Protein AF-A0A932XFA8-F1 (afdb_monomer_lite)

pLDDT: mean 78.76, std 21.89, range [43.22, 98.62]

Structure (mmCIF, N/CA/C/O backbone):
data_AF-A0A932XFA8-F1
#
_entry.id   AF-A0A932XFA8-F1
#
loop_
_atom_site.group_PDB
_atom_site.id
_atom_site.type_symbol
_atom_site.label_atom_id
_atom_site.label_alt_id
_atom_site.label_comp_id
_atom_site.label_asym_id
_atom_site.label_entity_id
_atom_site.label_seq_id
_atom_site.pdbx_PDB_ins_code
_atom_site.Cartn_x
_atom_site.Cartn_y
_atom_site.Cartn_z
_atom_site.occupancy
_atom_site.B_iso_or_equiv
_atom_site.auth_seq_id
_atom_site.auth_comp_id
_atom_site.auth_asym_id
_atom_site.auth_atom_id
_atom_site.pdbx_PDB_model_num
ATOM 1 N N . MET A 1 1 ? -21.604 16.256 11.705 1.00 49.91 1 MET A N 1
ATOM 2 C CA . MET A 1 1 ? -2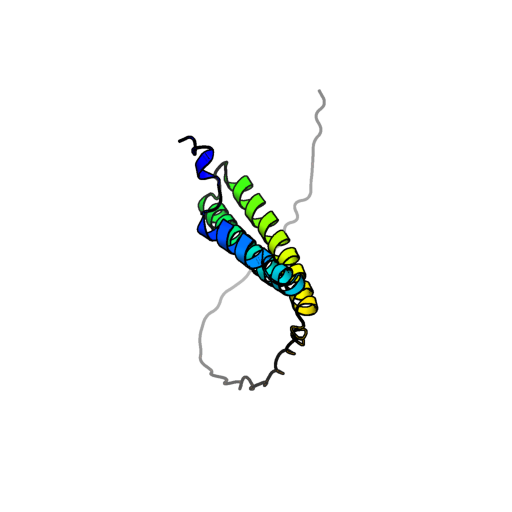0.945 16.987 10.603 1.00 49.91 1 MET A CA 1
ATOM 3 C C . MET A 1 1 ? -20.849 16.041 9.422 1.00 49.91 1 MET A C 1
ATOM 5 O O . MET A 1 1 ? -20.198 15.011 9.542 1.00 49.91 1 MET A O 1
ATOM 9 N N . ALA A 1 2 ? -21.591 16.311 8.351 1.00 52.81 2 ALA A N 1
ATOM 10 C CA . ALA A 1 2 ? -21.470 15.557 7.111 1.00 52.81 2 ALA A CA 1
ATOM 11 C C . ALA A 1 2 ? -20.196 16.034 6.403 1.00 52.81 2 ALA A C 1
ATOM 13 O O . ALA A 1 2 ? -20.076 17.222 6.130 1.00 52.81 2 ALA A O 1
ATOM 14 N N . VAL A 1 3 ? -19.238 15.132 6.187 1.00 60.22 3 VAL A N 1
ATOM 15 C CA . VAL A 1 3 ? -18.042 15.406 5.375 1.00 60.22 3 VAL A CA 1
ATOM 16 C C . VAL A 1 3 ? -18.508 15.646 3.944 1.00 60.22 3 VAL A C 1
ATOM 18 O O . VAL A 1 3 ? -19.211 14.789 3.389 1.00 60.22 3 VAL A O 1
ATOM 21 N N . ASP A 1 4 ? -18.142 16.794 3.379 1.00 48.97 4 ASP A N 1
ATOM 22 C CA . ASP A 1 4 ? -18.523 17.202 2.029 1.00 48.97 4 ASP A CA 1
ATOM 23 C C . ASP A 1 4 ? -18.053 16.116 1.037 1.00 48.97 4 ASP A C 1
ATOM 25 O O . ASP A 1 4 ? -16.907 15.664 1.112 1.00 48.97 4 ASP A O 1
ATOM 29 N N . PRO A 1 5 ? -18.885 15.613 0.108 1.00 56.31 5 PRO A N 1
ATOM 30 C CA . PRO A 1 5 ? -18.477 14.540 -0.803 1.00 56.31 5 PRO A CA 1
ATOM 31 C C . PRO A 1 5 ? -17.279 14.908 -1.699 1.00 56.31 5 PRO A C 1
ATOM 33 O O . PRO A 1 5 ? -16.607 14.005 -2.199 1.00 56.31 5 PRO A O 1
ATOM 36 N N . ASN A 1 6 ? -16.971 16.203 -1.857 1.00 50.50 6 ASN A N 1
ATOM 37 C CA . ASN A 1 6 ? -15.767 16.694 -2.537 1.00 50.50 6 ASN A CA 1
ATOM 38 C C . ASN A 1 6 ? -14.487 16.636 -1.674 1.00 50.50 6 ASN A C 1
ATOM 40 O O . ASN A 1 6 ? -13.396 16.618 -2.238 1.00 50.50 6 ASN A O 1
ATOM 44 N N . GLU A 1 7 ? -14.586 16.519 -0.345 1.00 54.34 7 GLU A N 1
ATOM 45 C CA . GLU A 1 7 ? -13.432 16.376 0.569 1.00 54.34 7 GLU A CA 1
ATOM 46 C C . GLU A 1 7 ? -12.831 14.958 0.571 1.00 54.34 7 GLU A C 1
ATOM 48 O O . GLU A 1 7 ? -11.842 14.689 1.248 1.00 54.34 7 GLU A O 1
ATOM 53 N N . ARG A 1 8 ? -13.411 14.022 -0.192 1.00 65.50 8 ARG A N 1
ATOM 54 C CA . ARG A 1 8 ? -12.945 12.625 -0.279 1.00 65.50 8 ARG A CA 1
ATOM 55 C C . ARG A 1 8 ? -11.932 12.375 -1.396 1.00 65.50 8 ARG A C 1
ATOM 57 O O . ARG A 1 8 ? -11.509 11.233 -1.571 1.00 65.50 8 ARG A O 1
ATOM 64 N N . LYS A 1 9 ? -11.576 13.396 -2.179 1.00 79.12 9 LYS A N 1
ATOM 65 C CA . LYS A 1 9 ? -10.541 13.271 -3.212 1.00 79.12 9 LYS A CA 1
ATOM 66 C C . LYS A 1 9 ? -9.159 13.343 -2.580 1.00 79.12 9 LYS A C 1
ATOM 68 O O . LYS A 1 9 ? -8.946 14.083 -1.620 1.00 79.12 9 LYS A O 1
ATOM 73 N N . ALA A 1 10 ? -8.221 12.578 -3.130 1.00 82.69 10 ALA A N 1
ATOM 74 C CA . ALA A 1 10 ? -6.828 12.749 -2.763 1.00 82.69 10 ALA A CA 1
ATOM 75 C C . ALA A 1 10 ? -6.391 14.190 -3.101 1.00 82.69 10 ALA A C 1
ATOM 77 O O . ALA A 1 10 ? -6.877 14.755 -4.088 1.00 82.69 10 ALA A O 1
ATOM 78 N N . PRO A 1 11 ? -5.501 14.801 -2.297 1.00 90.38 11 PRO A N 1
ATOM 79 C CA . PRO A 1 11 ? -4.936 16.106 -2.614 1.00 90.38 11 PRO A CA 1
ATOM 80 C C . PRO A 1 11 ? -4.346 16.125 -4.027 1.00 90.38 11 PRO A C 1
ATOM 82 O O . PRO A 1 11 ? -3.824 15.109 -4.498 1.00 90.38 11 PRO A O 1
ATOM 85 N N . ALA A 1 12 ? -4.397 17.278 -4.695 1.00 89.88 12 ALA A N 1
ATOM 86 C CA . ALA A 1 12 ? -3.921 17.419 -6.072 1.00 89.88 12 ALA A CA 1
ATOM 87 C C . ALA A 1 12 ? -2.451 16.992 -6.227 1.00 89.88 12 ALA A C 1
ATOM 89 O O . ALA A 1 12 ? -2.058 16.475 -7.267 1.00 89.88 12 ALA A O 1
ATOM 90 N N . GLU A 1 13 ? -1.646 17.151 -5.178 1.00 91.12 13 GLU A N 1
ATOM 91 C CA . GLU A 1 13 ? -0.248 16.731 -5.128 1.00 91.12 13 GLU A CA 1
ATOM 92 C C . GLU A 1 13 ? -0.093 15.206 -5.185 1.00 91.12 13 GLU A C 1
ATOM 94 O O . GLU A 1 13 ? 0.852 14.712 -5.796 1.00 91.12 13 GLU A O 1
ATOM 99 N N . VAL A 1 14 ? -1.017 14.456 -4.575 1.00 93.44 14 VAL A N 1
ATOM 100 C CA . VAL A 1 14 ? -1.020 12.985 -4.609 1.00 93.44 14 VAL A CA 1
ATOM 101 C C . VAL A 1 14 ? -1.420 12.497 -5.995 1.00 93.44 14 VAL A C 1
ATOM 103 O O . VAL A 1 14 ? -0.755 11.626 -6.553 1.00 93.44 14 VAL A O 1
ATOM 106 N N . GLU A 1 15 ? -2.457 13.096 -6.579 1.00 94.56 15 GLU A N 1
ATOM 107 C CA . GLU A 1 15 ? -2.862 12.790 -7.953 1.00 94.56 15 GLU A CA 1
ATOM 108 C C . GLU A 1 15 ? -1.744 13.119 -8.944 1.00 94.56 15 GLU A C 1
ATOM 110 O O . GLU A 1 15 ? -1.419 12.309 -9.812 1.00 94.56 15 GLU A O 1
ATOM 115 N N . ARG A 1 16 ? -1.073 14.264 -8.770 1.00 94.38 16 ARG A N 1
ATOM 116 C CA . ARG A 1 16 ? 0.088 14.632 -9.582 1.00 94.38 16 ARG A CA 1
ATOM 117 C C . ARG A 1 16 ? 1.220 13.618 -9.436 1.00 94.38 16 ARG A C 1
ATOM 119 O O . ARG A 1 16 ? 1.773 13.210 -10.448 1.00 94.38 16 ARG A O 1
ATOM 126 N N . ALA A 1 17 ? 1.520 13.156 -8.221 1.00 93.88 17 ALA A N 1
ATOM 127 C CA . ALA A 1 17 ? 2.536 12.126 -8.006 1.00 93.88 17 ALA A CA 1
ATOM 128 C C . ALA A 1 17 ? 2.200 10.807 -8.729 1.00 93.88 17 ALA A C 1
ATOM 130 O O . ALA A 1 17 ? 3.102 10.141 -9.238 1.00 93.88 17 ALA A O 1
ATOM 131 N N . PHE A 1 18 ? 0.918 10.432 -8.823 1.00 95.75 18 PHE A N 1
ATOM 132 C CA . PHE A 1 18 ? 0.507 9.284 -9.634 1.00 95.75 18 PHE A CA 1
ATOM 133 C C . PHE A 1 18 ? 0.696 9.527 -11.131 1.00 95.75 18 PHE A C 1
ATOM 135 O O . PHE A 1 18 ? 1.209 8.646 -11.816 1.00 95.75 18 PHE A O 1
ATOM 142 N N . GLN A 1 19 ? 0.343 10.710 -11.637 1.00 96.75 19 GLN A N 1
ATOM 143 C CA . GLN A 1 19 ? 0.560 11.047 -13.048 1.00 96.75 19 GLN A CA 1
ATOM 144 C C . GLN A 1 19 ? 2.053 11.092 -13.407 1.00 96.75 19 GLN A C 1
ATOM 146 O O . GLN A 1 19 ? 2.454 10.535 -14.424 1.00 96.75 19 GLN A O 1
ATOM 151 N N . GLU A 1 20 ? 2.889 11.682 -12.549 1.00 96.56 20 GLU A N 1
ATOM 152 C CA . GLU A 1 20 ? 4.349 11.695 -12.706 1.00 96.56 20 GLU A CA 1
ATOM 153 C C . GLU A 1 20 ? 4.923 10.269 -12.720 1.00 96.56 20 GLU A C 1
ATOM 155 O O . GLU A 1 20 ? 5.776 9.958 -13.548 1.00 96.56 20 GLU A O 1
ATOM 160 N N . ALA A 1 21 ? 4.424 9.376 -11.858 1.00 96.06 21 ALA A N 1
ATOM 161 C CA . ALA A 1 21 ? 4.832 7.972 -11.851 1.00 96.06 21 ALA A CA 1
ATOM 162 C C . ALA A 1 21 ? 4.438 7.241 -13.143 1.00 96.06 21 ALA A C 1
ATOM 164 O O . ALA A 1 21 ? 5.229 6.465 -13.669 1.00 96.06 21 ALA A O 1
ATOM 165 N N . LEU A 1 22 ? 3.229 7.486 -13.656 1.00 96.69 22 LEU A N 1
ATOM 166 C CA . LEU A 1 22 ? 2.720 6.864 -14.882 1.00 96.69 22 LEU A CA 1
ATOM 167 C C . LEU A 1 22 ? 3.407 7.376 -16.157 1.00 96.69 22 LEU A C 1
ATOM 169 O O . LEU A 1 22 ? 3.315 6.716 -17.188 1.00 96.69 22 LEU A O 1
ATOM 173 N N . ALA A 1 23 ? 4.102 8.513 -16.092 1.00 97.31 23 ALA A N 1
ATOM 174 C CA . ALA A 1 23 ? 4.905 9.042 -17.193 1.00 97.31 23 ALA A CA 1
ATOM 175 C C . ALA A 1 23 ? 6.290 8.373 -17.328 1.00 97.31 23 ALA A C 1
ATOM 177 O O . ALA A 1 23 ? 6.994 8.622 -18.308 1.00 97.31 23 ALA A O 1
ATOM 178 N N . LEU A 1 24 ? 6.701 7.552 -16.354 1.00 96.25 24 LEU A N 1
ATOM 179 C CA . LEU A 1 24 ? 7.935 6.763 -16.419 1.00 96.25 24 LEU A CA 1
ATOM 180 C C . LEU A 1 24 ? 7.792 5.574 -17.382 1.00 96.25 24 LEU A C 1
ATOM 182 O O . LEU A 1 24 ? 6.699 5.242 -17.844 1.00 96.25 24 LEU A O 1
ATOM 186 N N . ASP A 1 25 ? 8.900 4.877 -17.643 1.00 96.75 25 ASP A N 1
ATOM 187 C CA . ASP A 1 25 ? 8.823 3.551 -18.253 1.00 96.75 25 ASP A CA 1
ATOM 188 C C . ASP A 1 25 ? 8.009 2.585 -17.358 1.00 96.75 25 ASP A C 1
ATOM 190 O O . ASP A 1 25 ? 7.930 2.787 -16.139 1.00 96.75 25 ASP A O 1
ATOM 194 N N . PRO A 1 26 ? 7.412 1.514 -17.915 1.00 97.38 26 PRO A N 1
ATOM 195 C CA . PRO A 1 26 ? 6.521 0.637 -17.155 1.00 97.38 26 PRO A CA 1
ATOM 196 C C . PRO A 1 26 ? 7.130 0.048 -15.873 1.00 97.38 26 PRO A C 1
ATOM 198 O O . PRO A 1 26 ? 6.418 -0.119 -14.879 1.00 97.38 26 PRO A O 1
ATOM 201 N N . ALA A 1 27 ? 8.431 -0.259 -15.867 1.00 95.88 27 ALA A N 1
ATOM 202 C CA . ALA A 1 27 ? 9.095 -0.819 -14.696 1.00 95.88 27 ALA A CA 1
ATOM 203 C C . ALA A 1 27 ? 9.328 0.256 -13.621 1.00 95.88 27 ALA A C 1
ATOM 205 O O . ALA A 1 27 ? 9.046 0.023 -12.440 1.00 95.88 27 ALA A O 1
ATOM 206 N N . GLY A 1 28 ? 9.758 1.454 -14.029 1.00 95.00 28 GLY A N 1
ATOM 207 C CA . GLY A 1 28 ? 9.851 2.628 -13.161 1.00 95.00 28 GLY A CA 1
ATOM 208 C C . GLY A 1 28 ? 8.504 3.003 -12.534 1.00 95.00 28 GLY A C 1
ATOM 209 O O . GLY A 1 28 ? 8.412 3.166 -11.312 1.00 95.00 28 GLY A O 1
ATOM 210 N N . ALA A 1 29 ? 7.443 3.049 -13.342 1.00 97.38 29 ALA A N 1
ATOM 211 C CA . ALA A 1 29 ? 6.081 3.335 -12.896 1.00 97.38 29 ALA A CA 1
ATOM 212 C C . ALA A 1 29 ? 5.601 2.312 -11.855 1.00 97.38 29 ALA A C 1
ATOM 214 O O . ALA A 1 29 ? 5.153 2.688 -10.767 1.00 97.38 29 ALA A O 1
ATOM 215 N N . ALA A 1 30 ? 5.761 1.013 -12.137 1.00 97.50 30 ALA A N 1
ATOM 216 C CA . ALA A 1 30 ? 5.387 -0.056 -11.214 1.00 97.50 30 ALA A CA 1
ATOM 217 C C . ALA A 1 30 ? 6.098 0.079 -9.857 1.00 97.50 30 ALA A C 1
ATOM 219 O O . ALA A 1 30 ? 5.467 -0.067 -8.806 1.00 97.50 30 ALA A O 1
ATOM 220 N N . LEU A 1 31 ? 7.397 0.402 -9.860 1.00 97.31 31 LEU A N 1
ATOM 221 C CA . LEU A 1 31 ? 8.168 0.579 -8.632 1.00 97.31 31 LEU A CA 1
ATOM 222 C C . LEU A 1 31 ? 7.692 1.789 -7.821 1.00 97.31 31 LEU A C 1
ATOM 224 O O . LEU A 1 31 ? 7.526 1.680 -6.601 1.00 97.31 31 LEU A O 1
ATOM 228 N N . VAL A 1 32 ? 7.473 2.939 -8.458 1.00 97.44 32 VAL A N 1
ATOM 229 C CA . VAL A 1 32 ? 7.008 4.148 -7.759 1.00 97.44 32 VAL A CA 1
ATOM 230 C C . VAL A 1 32 ? 5.616 3.924 -7.168 1.00 97.44 32 VAL A C 1
ATOM 232 O O . VAL A 1 32 ? 5.417 4.151 -5.972 1.00 97.44 32 VAL A O 1
ATOM 235 N N . LEU A 1 33 ? 4.680 3.381 -7.949 1.00 97.88 33 LEU A N 1
ATOM 236 C CA . LEU A 1 33 ? 3.322 3.091 -7.484 1.00 97.88 33 LEU A CA 1
ATOM 237 C C . LEU A 1 33 ? 3.310 2.078 -6.333 1.00 97.88 33 LEU A C 1
ATOM 239 O O . LEU A 1 33 ? 2.613 2.282 -5.337 1.00 97.88 33 LEU A O 1
ATOM 243 N N . ALA A 1 34 ? 4.130 1.025 -6.405 1.00 97.62 34 ALA A N 1
ATOM 244 C CA . ALA A 1 34 ? 4.242 0.053 -5.321 1.00 97.62 34 ALA A CA 1
ATOM 245 C C . ALA A 1 34 ? 4.819 0.668 -4.031 1.00 97.62 34 ALA A C 1
ATOM 247 O O . ALA A 1 34 ? 4.393 0.311 -2.928 1.00 97.62 34 ALA A O 1
ATOM 248 N N . ASN A 1 35 ? 5.752 1.622 -4.140 1.00 97.44 35 ASN A N 1
ATOM 249 C CA . ASN A 1 35 ? 6.253 2.372 -2.986 1.00 97.44 35 ASN A CA 1
ATOM 250 C C . ASN A 1 35 ? 5.168 3.250 -2.354 1.00 97.44 35 ASN A C 1
ATOM 252 O O . ASN A 1 35 ? 5.021 3.228 -1.128 1.00 97.44 35 ASN A O 1
ATOM 256 N N . ILE A 1 36 ? 4.399 3.982 -3.169 1.00 97.12 36 ILE A N 1
ATOM 257 C CA . ILE A 1 36 ? 3.292 4.822 -2.690 1.00 97.12 36 ILE A CA 1
ATOM 258 C C . ILE A 1 36 ? 2.251 3.955 -1.976 1.00 97.12 36 ILE A C 1
ATOM 260 O O . ILE A 1 36 ? 1.914 4.229 -0.823 1.00 97.12 36 ILE A O 1
ATOM 264 N N . ALA A 1 37 ? 1.814 2.861 -2.607 1.00 97.69 37 ALA A N 1
ATOM 265 C CA . ALA A 1 37 ? 0.839 1.939 -2.032 1.00 97.69 37 ALA A CA 1
ATOM 266 C C . ALA A 1 37 ? 1.311 1.376 -0.683 1.00 97.69 37 ALA A C 1
ATOM 268 O O . ALA A 1 37 ? 0.577 1.432 0.302 1.00 97.69 37 ALA A O 1
ATOM 269 N N . ASN A 1 38 ? 2.560 0.903 -0.603 1.00 98.06 38 ASN A N 1
ATOM 270 C CA . ASN A 1 38 ? 3.118 0.374 0.641 1.00 98.06 38 ASN A CA 1
ATOM 271 C C . ASN A 1 38 ? 3.222 1.431 1.751 1.00 98.06 38 ASN A C 1
ATOM 273 O O . ASN A 1 38 ? 3.048 1.124 2.931 1.00 98.06 38 ASN A O 1
ATOM 277 N N . ARG A 1 39 ? 3.535 2.684 1.401 1.00 97.62 39 ARG A N 1
ATOM 278 C CA . ARG A 1 39 ? 3.597 3.778 2.376 1.00 97.62 39 ARG A CA 1
ATOM 279 C C . ARG A 1 39 ? 2.204 4.133 2.892 1.00 97.62 39 ARG A C 1
ATOM 281 O O . ARG A 1 39 ? 2.040 4.272 4.104 1.00 97.62 39 ARG A O 1
ATOM 288 N N . ALA A 1 40 ? 1.228 4.246 1.995 1.00 97.56 40 ALA A N 1
ATOM 289 C CA . ALA A 1 40 ? -0.150 4.584 2.326 1.00 97.56 40 ALA A CA 1
ATOM 290 C C . ALA A 1 40 ? -0.791 3.527 3.240 1.00 97.56 40 ALA A C 1
ATOM 292 O O . ALA A 1 40 ? -1.357 3.875 4.276 1.00 97.56 40 ALA A O 1
ATOM 293 N N . THR A 1 41 ? -0.638 2.234 2.928 1.00 98.12 41 THR A N 1
ATOM 294 C CA . THR A 1 41 ? -1.180 1.145 3.763 1.00 98.12 41 THR A CA 1
ATOM 295 C C . THR A 1 41 ? -0.516 1.086 5.139 1.00 98.12 41 THR A C 1
ATOM 297 O O . THR A 1 41 ? -1.192 0.838 6.139 1.00 98.12 41 THR A O 1
ATOM 300 N N . ALA A 1 42 ? 0.787 1.377 5.227 1.00 98.31 42 ALA A N 1
ATOM 301 C CA . ALA A 1 42 ? 1.495 1.448 6.502 1.00 98.31 42 ALA A CA 1
ATOM 302 C C . ALA A 1 42 ? 0.985 2.592 7.393 1.00 98.31 42 ALA A C 1
ATOM 304 O O . ALA A 1 42 ? 0.814 2.395 8.596 1.00 98.31 42 ALA A O 1
ATOM 305 N N . GLU A 1 43 ? 0.723 3.774 6.829 1.00 98.38 43 GLU A N 1
ATOM 306 C CA . GLU A 1 43 ? 0.131 4.891 7.578 1.00 98.38 43 GLU A CA 1
ATOM 307 C C . GLU A 1 43 ? -1.325 4.615 7.972 1.00 98.38 43 GLU A C 1
ATOM 309 O O . GLU A 1 43 ? -1.704 4.860 9.117 1.00 98.38 43 GLU A O 1
ATOM 314 N N . LEU A 1 44 ? -2.113 3.988 7.094 1.00 98.25 44 LEU A N 1
ATOM 315 C CA . LEU A 1 44 ? -3.478 3.565 7.415 1.00 98.25 44 LEU A CA 1
ATOM 316 C C . LEU A 1 44 ? -3.512 2.570 8.584 1.00 98.25 44 LEU A C 1
ATOM 318 O O . LEU A 1 44 ? -4.337 2.698 9.487 1.00 98.25 44 LEU A O 1
ATOM 322 N N . HIS A 1 45 ? -2.589 1.607 8.608 1.00 98.62 45 HIS A N 1
ATOM 323 C CA . HIS A 1 45 ? -2.456 0.660 9.714 1.00 98.62 45 HIS A CA 1
ATOM 324 C C . HIS A 1 45 ? -2.109 1.377 11.029 1.00 98.62 45 HIS A C 1
ATOM 326 O O . HIS A 1 45 ? -2.733 1.105 12.058 1.00 98.62 45 HIS A O 1
ATOM 332 N N . LYS A 1 46 ? -1.155 2.318 11.014 1.00 98.56 46 LYS A N 1
ATOM 333 C CA . LYS A 1 46 ? -0.808 3.110 12.207 1.00 98.56 46 LYS A CA 1
ATOM 334 C C . LYS A 1 46 ? -2.009 3.894 12.731 1.00 98.56 46 LYS A C 1
ATOM 336 O O . LYS A 1 46 ? -2.300 3.812 13.924 1.00 98.56 46 LYS A O 1
ATOM 341 N N . LEU A 1 47 ? -2.721 4.594 11.845 1.00 98.38 47 LEU A N 1
ATOM 342 C CA . LEU A 1 47 ? -3.920 5.353 12.193 1.00 98.38 47 LEU A CA 1
ATOM 343 C C . LEU A 1 47 ? -5.000 4.440 12.781 1.00 98.38 47 LEU A C 1
ATOM 345 O O . LEU A 1 47 ? -5.505 4.711 13.869 1.00 98.38 47 LEU A O 1
ATOM 349 N N . GLY A 1 48 ? -5.299 3.328 12.103 1.00 98.19 48 GLY A N 1
ATOM 350 C CA . GLY A 1 48 ? -6.298 2.361 12.549 1.00 98.19 48 GL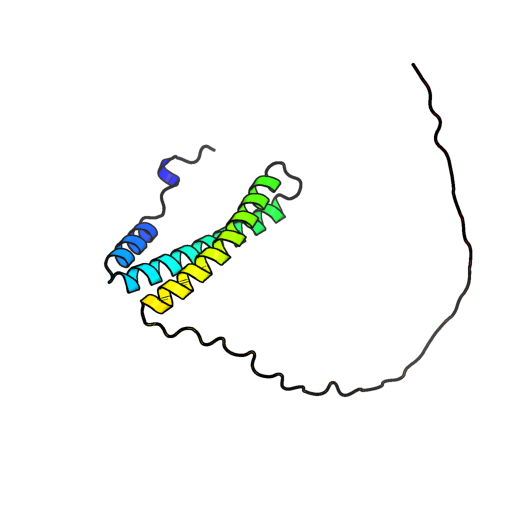Y A CA 1
ATOM 351 C C . GLY A 1 48 ? -5.991 1.805 13.938 1.00 98.19 48 GLY A C 1
ATOM 352 O O . GLY A 1 48 ? -6.873 1.764 14.791 1.00 98.19 48 GLY A O 1
ATOM 353 N N . ARG A 1 49 ? -4.729 1.445 14.212 1.00 98.44 49 ARG A N 1
ATOM 354 C CA . ARG A 1 49 ? -4.308 0.979 15.544 1.00 98.44 49 ARG A CA 1
ATOM 355 C C . ARG A 1 49 ? -4.423 2.055 16.612 1.00 98.44 49 ARG A C 1
ATOM 357 O O . ARG A 1 49 ? -4.895 1.762 17.707 1.00 98.44 49 ARG A O 1
ATOM 364 N N . ALA A 1 50 ? -3.979 3.274 16.314 1.00 98.44 50 ALA A N 1
ATOM 365 C CA . ALA A 1 50 ? -4.054 4.381 17.260 1.00 98.44 50 ALA A CA 1
ATOM 366 C C . ALA A 1 50 ? -5.511 4.669 17.648 1.00 98.44 50 ALA A C 1
ATOM 368 O O . ALA A 1 50 ? -5.829 4.734 18.834 1.00 98.44 50 ALA A O 1
ATOM 369 N N . GLN A 1 51 ? -6.403 4.740 16.660 1.00 98.38 51 GLN A N 1
ATOM 370 C CA . GLN A 1 51 ? -7.827 4.971 16.888 1.00 98.38 51 GLN A CA 1
ATOM 371 C C . GLN A 1 51 ? -8.502 3.792 17.594 1.00 98.38 51 GLN A C 1
ATOM 373 O O . GLN A 1 51 ? -9.248 4.007 18.542 1.00 98.38 51 GLN A O 1
ATOM 378 N N . ALA A 1 52 ? -8.191 2.543 17.232 1.00 98.06 52 ALA A N 1
ATOM 379 C CA . ALA A 1 52 ? -8.722 1.375 17.939 1.00 98.06 52 ALA A CA 1
ATOM 380 C C . ALA A 1 52 ? -8.319 1.363 19.424 1.00 98.06 52 ALA A C 1
ATOM 382 O O . ALA A 1 52 ? -9.114 0.982 20.278 1.00 98.06 52 ALA A O 1
ATOM 383 N N . ASN A 1 53 ? -7.104 1.804 19.757 1.00 97.69 53 ASN A N 1
ATOM 384 C CA . ASN A 1 53 ? -6.675 1.905 21.150 1.00 97.69 53 ASN A CA 1
ATOM 385 C C . ASN A 1 53 ? -7.401 3.027 21.902 1.00 97.69 53 ASN A C 1
ATOM 387 O O . ASN A 1 53 ? -7.820 2.817 23.036 1.00 97.69 53 ASN A O 1
ATOM 391 N N . GLN A 1 54 ? -7.567 4.195 21.275 1.00 98.00 54 GLN A N 1
ATOM 392 C CA . GLN A 1 54 ? -8.259 5.344 21.874 1.00 98.00 54 GLN A CA 1
ATOM 393 C C . GLN A 1 54 ? -9.755 5.085 22.076 1.00 98.00 54 GLN A C 1
ATOM 395 O O . GLN A 1 54 ? -10.334 5.535 23.055 1.00 98.00 54 GLN A O 1
ATOM 400 N N . GLN A 1 55 ? -10.374 4.344 21.159 1.00 96.88 55 GLN A N 1
ATOM 401 C CA . GLN A 1 55 ? -11.813 4.088 21.137 1.00 96.88 55 GLN A CA 1
ATOM 402 C C . GLN A 1 55 ? -12.204 2.802 21.871 1.00 96.88 55 GLN A C 1
ATOM 404 O O . GLN A 1 55 ? -13.316 2.317 21.706 1.00 96.88 55 GLN A O 1
ATOM 409 N N . ARG A 1 56 ? -11.309 2.191 22.654 1.00 96.31 56 ARG A N 1
ATOM 410 C CA . ARG A 1 56 ? -11.584 0.902 23.298 1.00 96.31 56 ARG A CA 1
ATOM 411 C C . ARG A 1 56 ? -12.804 0.988 24.220 1.00 96.31 56 ARG A C 1
ATOM 413 O O . ARG A 1 56 ? -12.867 1.846 25.091 1.00 96.31 56 ARG A O 1
ATOM 420 N N . GLY A 1 57 ? -13.749 0.066 24.038 1.00 96.12 57 GLY A N 1
ATOM 421 C CA . GLY A 1 57 ? -15.000 0.032 24.802 1.00 96.12 57 GLY A CA 1
ATOM 422 C C . GLY A 1 57 ? -16.111 0.930 24.247 1.00 96.12 57 GLY A C 1
ATOM 423 O O . GLY A 1 57 ? -17.219 0.880 24.767 1.00 96.12 57 GLY A O 1
ATOM 424 N N . THR A 1 58 ? -15.857 1.704 23.185 1.00 97.44 58 THR A N 1
ATOM 425 C CA . THR A 1 58 ? -16.906 2.442 22.466 1.00 97.44 58 THR A CA 1
ATOM 426 C C . THR A 1 58 ? -17.481 1.607 21.320 1.00 97.44 58 THR A C 1
ATOM 428 O O . THR A 1 58 ? -16.852 0.668 20.826 1.00 97.44 58 THR A O 1
ATOM 431 N N . GLU A 1 59 ? -18.671 1.969 20.841 1.00 94.19 59 GLU A N 1
ATOM 432 C CA . GLU A 1 59 ? -19.357 1.261 19.749 1.00 94.19 59 GLU A CA 1
ATOM 433 C C . GLU A 1 59 ? -18.571 1.274 18.423 1.00 94.19 59 GLU A C 1
ATOM 435 O O . GLU A 1 59 ? -18.686 0.359 17.606 1.00 94.19 59 GLU A O 1
ATOM 440 N N . ILE A 1 60 ? -17.730 2.292 18.200 1.00 95.94 60 ILE A N 1
ATOM 441 C CA . ILE A 1 60 ? -16.930 2.422 16.972 1.00 95.94 60 ILE A CA 1
ATOM 442 C C . ILE A 1 60 ? -15.598 1.665 17.030 1.00 95.94 60 ILE A C 1
ATOM 444 O O . ILE A 1 60 ? -14.923 1.541 16.004 1.00 95.94 60 ILE A O 1
ATOM 448 N N . TRP A 1 61 ? -15.224 1.128 18.196 1.00 97.56 61 TRP A N 1
ATOM 449 C CA . TRP A 1 61 ? -13.984 0.381 18.403 1.00 97.56 61 TRP A CA 1
ATOM 450 C C . TRP A 1 61 ? -13.778 -0.729 17.371 1.00 97.56 61 TRP A C 1
ATOM 452 O O . TRP A 1 61 ? -12.733 -0.798 16.719 1.00 97.56 61 TRP A O 1
ATOM 462 N N . GLY A 1 62 ? -14.796 -1.579 17.194 1.00 97.25 62 GLY A N 1
ATOM 463 C CA . GLY A 1 62 ? -14.721 -2.742 16.312 1.00 97.25 62 GLY A CA 1
ATOM 464 C C . GLY A 1 62 ? -14.430 -2.360 14.859 1.00 97.25 62 GLY A C 1
ATOM 465 O O . GLY A 1 62 ? -13.690 -3.061 14.173 1.00 97.25 62 GLY A O 1
ATOM 466 N N . ARG A 1 63 ? -14.927 -1.200 14.406 1.00 98.00 63 ARG A N 1
ATOM 467 C CA . ARG A 1 63 ? -14.677 -0.684 13.050 1.00 98.00 63 ARG A CA 1
ATOM 468 C C . ARG A 1 63 ? -13.217 -0.271 12.868 1.00 98.00 63 ARG A C 1
ATOM 470 O O . ARG A 1 63 ? -12.599 -0.632 11.869 1.00 98.00 63 ARG A O 1
ATOM 477 N N . TRP A 1 64 ? -12.642 0.422 13.851 1.00 98.12 64 TRP A N 1
ATOM 478 C CA . TRP A 1 64 ? -11.222 0.780 13.834 1.00 98.12 64 TRP A CA 1
ATOM 479 C C . TRP A 1 64 ? -10.309 -0.444 13.936 1.00 98.12 64 TRP A C 1
ATOM 481 O O . TRP A 1 64 ? -9.312 -0.525 13.218 1.00 98.12 64 TRP A O 1
ATOM 491 N N . ALA A 1 65 ? -10.667 -1.421 14.773 1.00 98.06 65 ALA A N 1
ATOM 492 C CA . ALA A 1 65 ? -9.934 -2.678 14.886 1.00 98.06 65 ALA A CA 1
ATOM 493 C C . ALA A 1 65 ? -9.956 -3.470 13.564 1.00 98.06 65 ALA A C 1
ATOM 495 O O . ALA A 1 65 ? -8.913 -3.937 13.105 1.00 98.06 65 ALA A O 1
ATOM 496 N N . ALA A 1 66 ? -11.116 -3.561 12.906 1.00 98.25 66 ALA A N 1
ATOM 497 C CA . ALA A 1 66 ? -11.250 -4.207 11.601 1.00 98.25 66 ALA A CA 1
ATOM 498 C C . ALA A 1 66 ? -10.419 -3.502 10.513 1.00 98.25 66 ALA A C 1
ATOM 500 O O . ALA A 1 66 ? -9.744 -4.170 9.725 1.00 98.25 66 ALA A O 1
ATOM 501 N N . LEU A 1 67 ? -10.406 -2.163 10.500 1.00 98.38 67 LEU A N 1
ATOM 502 C CA . LEU A 1 67 ? -9.563 -1.384 9.592 1.00 98.38 67 LEU A CA 1
ATOM 503 C C . LEU A 1 67 ? -8.072 -1.649 9.836 1.00 98.38 67 LEU A C 1
ATOM 505 O O . LEU A 1 67 ? -7.333 -1.895 8.886 1.00 98.38 67 LEU A O 1
ATOM 509 N N . ALA A 1 68 ? -7.631 -1.639 11.097 1.00 98.31 68 ALA A N 1
ATOM 510 C CA . ALA A 1 68 ? -6.244 -1.915 11.463 1.00 98.31 68 ALA A CA 1
ATOM 511 C C . ALA A 1 68 ? -5.790 -3.308 10.997 1.00 98.31 68 ALA A C 1
ATOM 513 O O . ALA A 1 68 ? -4.699 -3.447 10.443 1.00 98.31 68 ALA A O 1
ATOM 514 N N . ASN A 1 69 ? -6.642 -4.321 11.177 1.00 98.44 69 ASN A N 1
ATOM 515 C CA . ASN A 1 69 ? -6.366 -5.688 10.736 1.00 98.44 69 ASN A CA 1
ATOM 516 C C . ASN A 1 69 ? -6.306 -5.790 9.207 1.00 98.44 69 ASN A C 1
ATOM 518 O O . ASN A 1 69 ? -5.345 -6.326 8.664 1.00 98.44 69 ASN A O 1
ATOM 522 N N . SER A 1 70 ? -7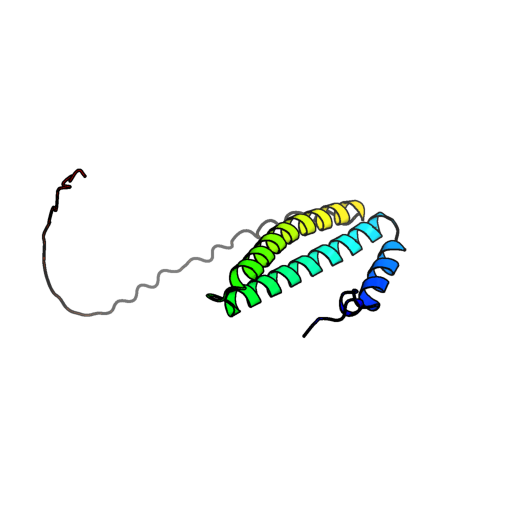.266 -5.188 8.503 1.00 98.62 70 SER A N 1
ATOM 523 C CA . SER A 1 70 ? -7.275 -5.175 7.034 1.00 98.62 70 SER A CA 1
ATOM 524 C C . SER A 1 70 ? -6.044 -4.459 6.464 1.00 98.62 70 SER A C 1
ATOM 526 O O . SER A 1 70 ? -5.408 -4.931 5.522 1.00 98.62 70 SER A O 1
ATOM 528 N N . ALA A 1 71 ? -5.659 -3.331 7.068 1.00 98.31 71 ALA A N 1
ATOM 529 C CA . ALA A 1 71 ? -4.474 -2.579 6.674 1.00 98.31 71 ALA A CA 1
ATOM 530 C C . ALA A 1 71 ? -3.177 -3.356 6.953 1.00 98.31 71 ALA A C 1
ATOM 532 O O . ALA A 1 71 ? -2.241 -3.279 6.159 1.00 98.31 71 ALA A O 1
ATOM 533 N N . ARG A 1 72 ? -3.115 -4.148 8.034 1.00 98.25 72 ARG A N 1
ATOM 534 C CA . ARG A 1 72 ? -1.982 -5.043 8.315 1.00 98.25 72 ARG A CA 1
ATOM 535 C C . ARG A 1 72 ? -1.768 -6.049 7.184 1.00 98.25 72 ARG A C 1
ATOM 537 O O . ARG A 1 72 ? -0.637 -6.193 6.724 1.00 98.25 72 ARG A O 1
ATOM 544 N N . ASP A 1 73 ? -2.827 -6.700 6.715 1.00 98.25 73 ASP A N 1
ATOM 545 C CA . ASP A 1 73 ? -2.730 -7.658 5.608 1.00 98.25 73 ASP A CA 1
ATOM 546 C C . ASP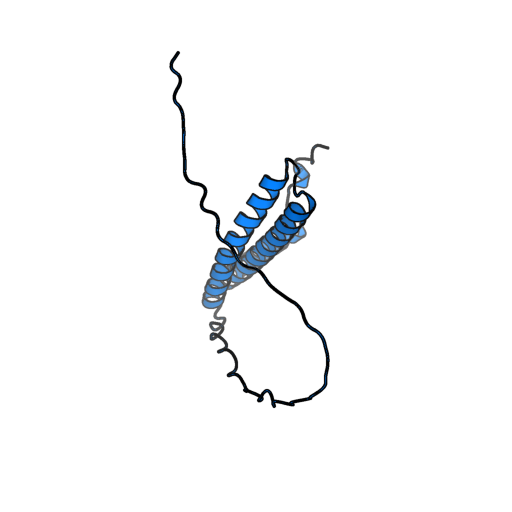 A 1 73 ? -2.340 -6.965 4.299 1.00 98.25 73 ASP A C 1
ATOM 548 O O . ASP A 1 73 ? -1.513 -7.472 3.533 1.00 98.25 73 ASP A O 1
ATOM 552 N N . ALA A 1 74 ? -2.886 -5.769 4.061 1.00 98.19 74 ALA A N 1
ATOM 553 C CA . ALA A 1 74 ? -2.540 -4.955 2.905 1.00 98.19 74 ALA A CA 1
ATOM 554 C C . ALA A 1 74 ? -1.049 -4.585 2.886 1.00 98.19 74 ALA A C 1
ATOM 556 O O . ALA A 1 74 ? -0.426 -4.722 1.838 1.00 98.19 74 ALA A O 1
ATOM 557 N N . VAL A 1 75 ? -0.454 -4.204 4.026 1.00 98.31 75 VAL A N 1
ATOM 558 C CA . VAL A 1 75 ? 0.989 -3.903 4.135 1.00 98.31 75 VAL A CA 1
ATOM 559 C C . VAL A 1 75 ? 1.846 -5.075 3.656 1.00 98.31 75 VAL A C 1
ATOM 561 O O . VAL A 1 75 ? 2.802 -4.873 2.906 1.00 98.31 75 VAL A O 1
ATOM 564 N N . MET A 1 76 ? 1.500 -6.305 4.045 1.00 98.00 76 MET A N 1
ATOM 565 C CA . MET A 1 76 ? 2.259 -7.493 3.637 1.00 98.00 76 MET A CA 1
ATOM 566 C C . MET A 1 76 ? 2.188 -7.700 2.120 1.00 98.00 76 MET A C 1
ATOM 568 O O . MET A 1 76 ? 3.216 -7.919 1.477 1.00 98.00 76 MET A O 1
ATOM 572 N N . LYS A 1 77 ? 0.993 -7.558 1.534 1.00 98.19 77 LYS A N 1
ATOM 573 C CA . LYS A 1 77 ? 0.787 -7.669 0.082 1.00 98.19 77 LYS A CA 1
ATOM 574 C C . LYS A 1 77 ? 1.517 -6.558 -0.677 1.00 98.19 77 LYS A C 1
ATOM 576 O O . LYS A 1 77 ? 2.212 -6.839 -1.648 1.00 98.19 77 LYS A O 1
ATOM 581 N N . THR A 1 78 ? 1.434 -5.310 -0.217 1.00 97.69 78 THR A N 1
ATOM 582 C CA . THR A 1 78 ? 2.105 -4.179 -0.874 1.00 97.69 78 THR A CA 1
ATOM 583 C C . THR A 1 78 ? 3.625 -4.232 -0.743 1.00 97.69 78 THR A C 1
ATOM 585 O O . THR A 1 78 ? 4.316 -3.804 -1.665 1.00 97.69 78 THR A O 1
ATOM 588 N N . SER A 1 79 ? 4.166 -4.802 0.343 1.00 97.44 79 SER A N 1
ATOM 589 C CA . SER A 1 79 ? 5.612 -5.034 0.462 1.00 97.44 79 SER A CA 1
ATOM 590 C C . SER A 1 79 ? 6.097 -6.033 -0.586 1.00 97.44 79 SER A C 1
ATOM 592 O O . SER A 1 79 ? 7.089 -5.763 -1.259 1.00 97.44 79 SER A O 1
ATOM 594 N N . GLN A 1 80 ? 5.364 -7.135 -0.785 1.00 97.56 80 GLN A N 1
ATOM 595 C CA . GLN A 1 80 ? 5.670 -8.116 -1.834 1.00 97.56 80 GLN A CA 1
ATOM 596 C C . GLN A 1 80 ? 5.560 -7.500 -3.236 1.00 97.56 80 GLN A C 1
ATOM 598 O O . GLN A 1 80 ? 6.426 -7.731 -4.077 1.00 97.56 80 GLN A O 1
ATOM 603 N N . CYS A 1 81 ? 4.539 -6.672 -3.493 1.00 96.81 81 CYS A N 1
ATOM 604 C CA . CYS A 1 81 ? 4.425 -5.942 -4.760 1.00 96.81 81 CYS A CA 1
ATOM 605 C C . CYS A 1 81 ? 5.632 -5.030 -5.001 1.00 96.81 81 CYS A C 1
ATOM 607 O O . CYS A 1 81 ? 6.168 -5.010 -6.104 1.00 96.81 81 CYS A O 1
ATOM 609 N N . ARG A 1 82 ? 6.088 -4.302 -3.974 1.00 97.25 82 ARG A N 1
ATOM 610 C CA . ARG A 1 82 ? 7.265 -3.428 -4.069 1.00 97.25 82 ARG A CA 1
ATOM 611 C C . ARG A 1 82 ? 8.544 -4.209 -4.358 1.00 97.25 82 ARG A C 1
ATOM 613 O O . ARG A 1 82 ? 9.376 -3.723 -5.115 1.00 97.25 82 ARG A O 1
ATOM 620 N N . GLU A 1 83 ? 8.715 -5.382 -3.757 1.00 96.56 83 GLU A N 1
ATOM 621 C CA . GLU A 1 83 ? 9.867 -6.254 -4.018 1.00 96.56 83 GLU A CA 1
ATOM 622 C C . GLU A 1 83 ? 9.893 -6.706 -5.482 1.00 96.56 83 GLU A C 1
ATOM 624 O O . GLU A 1 83 ? 10.867 -6.429 -6.177 1.00 96.56 83 GLU A O 1
ATOM 629 N N . ARG A 1 84 ? 8.783 -7.262 -5.984 1.00 97.31 84 ARG A N 1
ATOM 630 C CA . ARG A 1 84 ? 8.647 -7.677 -7.392 1.00 97.31 84 ARG A CA 1
ATOM 631 C C . ARG A 1 84 ? 8.806 -6.512 -8.371 1.00 97.31 84 ARG A C 1
ATOM 633 O O . ARG A 1 84 ? 9.449 -6.648 -9.403 1.00 97.31 84 ARG A O 1
ATOM 640 N N . ALA A 1 85 ? 8.254 -5.344 -8.048 1.00 96.75 85 ALA A N 1
ATOM 641 C CA . ALA A 1 85 ? 8.437 -4.147 -8.866 1.00 96.75 85 ALA A CA 1
ATOM 642 C C . ALA A 1 85 ? 9.900 -3.667 -8.873 1.00 96.75 85 ALA A C 1
ATOM 644 O O . ALA A 1 85 ? 10.375 -3.140 -9.874 1.00 96.75 85 ALA A O 1
ATOM 645 N N . GLY A 1 86 ? 10.633 -3.879 -7.775 1.00 96.06 86 GLY A N 1
ATOM 646 C CA . GLY A 1 86 ? 12.074 -3.642 -7.712 1.00 96.06 86 GLY A CA 1
ATOM 647 C C . GLY A 1 86 ? 12.854 -4.554 -8.657 1.00 96.06 86 GLY A C 1
ATOM 648 O O . GLY A 1 86 ? 13.722 -4.060 -9.372 1.00 96.06 86 GLY A O 1
ATOM 649 N N . GLU A 1 87 ? 12.501 -5.840 -8.704 1.00 95.00 87 GLU A N 1
ATOM 650 C CA . GLU A 1 87 ? 13.094 -6.816 -9.631 1.00 95.00 87 GLU A CA 1
ATOM 651 C C . GLU A 1 87 ? 12.864 -6.408 -11.095 1.00 95.00 87 GLU A C 1
ATOM 653 O O . GLU A 1 87 ? 13.805 -6.418 -11.887 1.00 95.00 87 GLU A O 1
ATOM 658 N N . LEU A 1 88 ? 11.646 -5.966 -11.443 1.00 94.38 88 LEU A N 1
ATOM 659 C CA . LEU A 1 88 ? 11.324 -5.457 -12.785 1.00 94.38 88 LEU A CA 1
ATOM 660 C C . LEU A 1 88 ? 12.139 -4.214 -13.158 1.00 94.38 88 LEU A C 1
ATOM 662 O O . LEU A 1 88 ? 12.580 -4.086 -14.296 1.00 94.38 88 LEU A O 1
ATOM 666 N N . ALA A 1 89 ? 12.363 -3.307 -12.206 1.00 92.56 89 ALA A N 1
ATOM 667 C CA . ALA A 1 89 ? 13.135 -2.082 -12.411 1.00 92.56 89 ALA A CA 1
ATOM 668 C C . ALA A 1 89 ? 14.661 -2.309 -12.424 1.00 92.56 89 ALA A C 1
ATOM 670 O O . ALA A 1 89 ? 15.428 -1.350 -12.330 1.00 92.56 89 ALA A O 1
ATOM 671 N N . GLY A 1 90 ? 15.123 -3.565 -12.470 1.00 87.88 90 GLY A N 1
ATOM 672 C CA . GLY A 1 90 ? 16.548 -3.901 -12.454 1.00 87.88 90 GLY A CA 1
ATOM 673 C C . GLY A 1 90 ? 17.237 -3.585 -11.124 1.00 87.88 90 GLY A C 1
ATOM 674 O O . GLY A 1 90 ? 18.466 -3.587 -11.035 1.00 87.88 90 GLY A O 1
ATOM 675 N N . LYS A 1 91 ? 16.468 -3.319 -10.062 1.00 74.69 91 LYS A N 1
ATOM 676 C CA . LYS A 1 91 ? 17.013 -3.191 -8.717 1.00 74.69 91 LYS A CA 1
ATOM 677 C C . LYS A 1 91 ? 17.359 -4.603 -8.271 1.00 74.69 91 LYS A C 1
ATOM 679 O O . LYS A 1 91 ? 16.461 -5.431 -8.130 1.00 74.69 91 LYS A O 1
ATOM 684 N N . ALA A 1 92 ? 18.652 -4.877 -8.083 1.00 57.12 92 ALA A N 1
ATOM 685 C CA . ALA A 1 92 ? 19.102 -6.177 -7.599 1.00 57.12 92 ALA A CA 1
ATOM 686 C C . ALA A 1 92 ? 18.225 -6.596 -6.406 1.00 57.12 92 ALA A C 1
ATOM 688 O O . ALA A 1 92 ? 17.953 -5.739 -5.545 1.00 57.12 92 ALA A O 1
ATOM 689 N N . PRO A 1 93 ? 17.762 -7.864 -6.351 1.00 58.47 93 PRO A N 1
ATOM 690 C CA . PRO A 1 93 ? 17.071 -8.372 -5.179 1.00 58.47 93 PRO A CA 1
ATOM 691 C C . PRO A 1 93 ? 17.903 -7.948 -3.982 1.00 58.47 93 PRO A C 1
ATOM 693 O O . PRO A 1 93 ? 19.126 -8.107 -4.011 1.00 58.47 93 PRO A O 1
ATOM 696 N N . ARG A 1 94 ? 17.285 -7.338 -2.962 1.00 58.84 94 ARG A N 1
ATOM 697 C CA . ARG A 1 94 ? 17.976 -7.177 -1.684 1.00 58.84 94 ARG A CA 1
ATOM 698 C C . ARG A 1 94 ? 18.335 -8.597 -1.279 1.00 58.84 94 ARG A C 1
ATOM 700 O O . ARG A 1 94 ? 17.475 -9.300 -0.750 1.00 58.84 94 ARG A O 1
ATOM 707 N N . GLU A 1 95 ? 19.562 -9.025 -1.582 1.00 48.50 95 GLU A N 1
ATOM 708 C CA . GLU A 1 95 ? 20.155 -10.228 -1.032 1.00 48.50 95 GLU A CA 1
ATOM 709 C C . GLU A 1 95 ? 19.774 -10.176 0.428 1.00 48.50 95 GLU A C 1
ATOM 711 O O . GLU A 1 95 ? 20.001 -9.150 1.085 1.00 48.50 95 GLU A O 1
ATOM 716 N N . ARG A 1 96 ? 19.035 -11.197 0.878 1.00 53.25 96 ARG A N 1
ATOM 717 C CA . ARG A 1 96 ? 18.622 -11.338 2.267 1.00 53.25 96 ARG A CA 1
ATOM 718 C C . ARG A 1 96 ? 19.882 -11.081 3.061 1.00 53.25 96 ARG A C 1
ATOM 720 O O . ARG A 1 96 ? 20.767 -11.929 3.066 1.00 53.25 96 ARG A O 1
ATOM 727 N N . ARG A 1 97 ? 20.002 -9.876 3.622 1.00 50.16 97 ARG A N 1
ATOM 728 C CA . ARG A 1 97 ? 21.164 -9.470 4.390 1.00 50.16 97 ARG A CA 1
ATOM 729 C C . ARG A 1 97 ? 21.145 -10.458 5.535 1.00 50.16 97 ARG A C 1
ATOM 731 O O . ARG A 1 97 ? 20.276 -10.355 6.401 1.00 50.16 97 ARG A O 1
ATOM 738 N N . ALA A 1 98 ? 21.980 -11.490 5.421 1.00 48.28 98 ALA A N 1
ATOM 739 C CA . ALA A 1 98 ? 22.084 -12.535 6.411 1.00 48.28 98 ALA A CA 1
ATOM 740 C C . ALA A 1 98 ? 22.205 -11.814 7.755 1.00 48.28 98 ALA A C 1
ATOM 742 O O . ALA A 1 98 ? 22.911 -10.794 7.808 1.00 48.28 98 ALA A O 1
ATOM 743 N N . PRO A 1 99 ? 21.471 -12.234 8.802 1.00 49.94 99 PRO A N 1
ATOM 744 C CA . PRO A 1 99 ? 21.677 -11.646 10.112 1.00 49.94 99 PRO A CA 1
ATOM 745 C C . PRO A 1 99 ? 23.175 -11.745 10.371 1.00 49.94 99 PRO A C 1
ATOM 747 O O . PRO A 1 99 ? 23.736 -12.840 10.316 1.00 49.94 99 PRO A O 1
ATOM 750 N N . ALA A 1 100 ? 23.826 -10.587 10.507 1.00 52.09 100 ALA A N 1
ATOM 751 C CA . ALA A 1 100 ? 25.241 -10.523 10.803 1.00 52.09 100 ALA A CA 1
ATOM 752 C C . ALA A 1 100 ? 25.465 -11.469 11.978 1.00 52.09 100 ALA A C 1
ATOM 754 O O . ALA A 1 100 ? 24.827 -11.312 13.021 1.00 52.09 100 ALA A O 1
ATOM 755 N N . ALA A 1 101 ? 26.268 -12.502 11.727 1.00 52.56 101 ALA A N 1
ATOM 756 C CA . ALA A 1 101 ? 26.558 -13.551 12.673 1.00 52.56 101 ALA A CA 1
ATOM 757 C C . ALA A 1 101 ? 26.843 -12.924 14.037 1.00 52.56 101 ALA A C 1
ATOM 759 O O . ALA A 1 101 ? 27.693 -12.038 14.169 1.00 52.56 101 ALA A O 1
ATOM 760 N N . SER A 1 102 ? 26.075 -13.376 15.021 1.00 50.75 102 SER A N 1
ATOM 761 C CA . SER A 1 102 ? 26.241 -13.103 16.433 1.00 50.75 102 SER A CA 1
ATOM 762 C C . SER A 1 102 ? 27.722 -13.140 16.801 1.00 50.75 102 SER A C 1
ATOM 764 O O . SER A 1 102 ? 28.330 -14.208 16.850 1.00 50.75 102 SER A O 1
ATOM 766 N N . LYS A 1 103 ? 28.310 -11.985 17.120 1.00 49.47 103 LYS A N 1
ATOM 767 C CA . LYS A 1 103 ? 29.420 -11.981 18.067 1.00 49.47 103 LYS A CA 1
ATOM 768 C C . LYS A 1 103 ? 28.804 -12.137 19.446 1.00 49.47 103 LYS A C 1
ATOM 770 O O . LYS A 1 103 ? 28.377 -11.178 20.075 1.00 49.47 103 LYS A O 1
ATOM 775 N N . THR A 1 104 ? 28.719 -13.400 19.846 1.00 52.28 104 THR A N 1
ATOM 776 C CA . THR A 1 104 ? 28.792 -13.855 21.228 1.00 52.28 104 THR A CA 1
ATOM 777 C C . THR A 1 104 ? 29.881 -13.061 21.943 1.00 52.28 104 THR A C 1
ATOM 779 O O . THR A 1 104 ? 31.067 -13.334 21.767 1.00 52.28 104 THR A O 1
ATOM 782 N N . THR A 1 105 ? 29.486 -12.074 22.739 1.00 49.81 105 THR A N 1
ATOM 783 C CA . THR A 1 105 ? 30.330 -11.567 23.817 1.00 49.81 105 THR A CA 1
ATOM 784 C C . THR A 1 105 ? 29.770 -12.156 25.096 1.00 49.81 105 THR A C 1
ATOM 786 O O . THR A 1 105 ? 28.612 -11.935 25.447 1.00 49.81 105 THR A O 1
ATOM 789 N N . ALA A 1 106 ? 30.590 -13.000 25.710 1.00 47.09 106 ALA A N 1
ATOM 790 C CA . ALA A 1 106 ? 30.317 -13.749 26.917 1.00 47.09 106 ALA A CA 1
ATOM 791 C C . ALA A 1 106 ? 29.674 -12.880 28.009 1.00 47.09 106 ALA A C 1
ATOM 793 O O . ALA A 1 106 ? 30.222 -11.848 28.398 1.00 47.09 106 ALA A O 1
ATOM 794 N N . VAL A 1 107 ? 28.540 -13.341 28.545 1.00 46.56 107 VAL A N 1
ATOM 795 C CA . VAL A 1 107 ? 28.092 -12.925 29.874 1.00 46.56 107 VAL A CA 1
ATOM 796 C C . VAL A 1 107 ? 29.080 -13.551 30.859 1.00 46.56 107 VAL A C 1
ATOM 798 O O . VAL A 1 107 ? 29.094 -14.757 31.093 1.00 46.56 107 VAL A O 1
ATOM 801 N N . SER A 1 108 ? 30.000 -12.719 31.340 1.00 48.94 108 SER A N 1
ATOM 802 C CA . SER A 1 108 ? 30.886 -13.046 32.447 1.00 48.94 108 SER A CA 1
ATOM 803 C C . SER A 1 108 ? 30.042 -13.090 33.715 1.00 48.94 108 SER A C 1
ATOM 805 O O . SER A 1 108 ? 29.444 -12.090 34.116 1.00 48.94 108 SER A O 1
ATOM 807 N N . SER A 1 109 ? 29.953 -14.273 34.315 1.00 51.34 109 SER A N 1
ATOM 808 C CA . SER A 1 109 ? 29.375 -14.489 35.633 1.00 51.34 109 SER A CA 1
ATOM 809 C C . SER A 1 109 ? 30.184 -13.728 36.684 1.00 51.34 109 SER A C 1
ATOM 811 O O . SER A 1 109 ? 31.242 -14.190 37.105 1.00 51.34 109 SER A O 1
ATOM 813 N N . GLN A 1 110 ? 29.668 -12.596 37.163 1.00 51.22 110 GLN A N 1
ATOM 814 C CA . GLN A 1 110 ? 30.094 -12.033 38.442 1.00 51.22 110 GLN A CA 1
ATOM 815 C C . GLN A 1 110 ? 29.053 -12.332 39.512 1.00 51.22 110 GLN A C 1
ATOM 817 O O . GLN A 1 110 ? 28.021 -11.687 39.660 1.00 51.22 110 GLN A O 1
ATOM 822 N N . LYS A 1 111 ? 29.400 -13.393 40.236 1.00 47.12 111 LYS A N 1
ATOM 823 C CA . LYS A 1 111 ? 28.981 -13.759 41.578 1.00 47.12 111 LYS A CA 1
ATOM 824 C C . LYS A 1 111 ? 29.183 -12.553 42.505 1.00 47.12 111 LYS A C 1
ATOM 826 O O . LYS A 1 111 ? 30.286 -12.014 42.588 1.00 47.12 111 LYS A O 1
ATOM 831 N N . SER A 1 112 ? 28.138 -12.126 43.197 1.00 52.41 112 SER A N 1
ATOM 832 C CA . SER A 1 112 ? 28.248 -11.237 44.354 1.00 52.41 112 SER A CA 1
ATOM 833 C C . SER A 1 112 ? 27.232 -11.693 45.387 1.00 52.41 112 SER A C 1
ATOM 835 O O . SER A 1 112 ? 26.030 -11.491 45.245 1.00 52.41 112 SER A O 1
ATOM 837 N N . ASP A 1 113 ? 27.778 -12.398 46.373 1.00 43.22 113 ASP A N 1
ATOM 838 C CA . ASP A 1 113 ? 27.249 -12.577 47.716 1.00 43.22 113 ASP A CA 1
ATOM 839 C C . ASP A 1 113 ? 26.707 -11.260 48.281 1.00 43.22 113 ASP A C 1
ATOM 841 O O . ASP A 1 113 ? 27.424 -10.258 48.276 1.00 43.22 113 ASP A O 1
ATOM 845 N N . SER A 1 114 ? 25.496 -11.284 48.839 1.00 46.62 114 SER A N 1
ATOM 846 C CA . SER A 1 114 ? 25.258 -10.875 50.234 1.00 46.62 114 SER A CA 1
ATOM 847 C C . SER A 1 114 ? 23.770 -10.914 50.597 1.00 46.62 114 SER A C 1
ATOM 849 O O . SER A 1 114 ? 22.987 -10.070 50.177 1.00 46.62 114 SER A O 1
ATOM 851 N N . SER A 1 115 ? 23.470 -11.891 51.453 1.00 45.53 115 SER A N 1
ATOM 852 C CA . SER A 1 115 ? 22.788 -11.752 52.747 1.00 45.53 115 SER A CA 1
ATOM 853 C C . SER A 1 115 ? 21.310 -11.363 52.866 1.00 45.53 115 SER A C 1
ATOM 855 O O . SER A 1 115 ? 20.908 -10.242 52.577 1.00 45.53 115 SER A O 1
ATOM 857 N N . SER A 1 116 ? 20.630 -12.277 53.580 1.00 43.53 116 SER A N 1
ATOM 858 C CA . SER A 1 116 ? 19.605 -12.051 54.617 1.00 43.53 116 SER A CA 1
ATOM 859 C C . SER A 1 116 ? 18.214 -11.621 54.129 1.00 43.53 116 SER A C 1
ATOM 861 O O . SER A 1 116 ? 18.072 -10.779 53.263 1.00 43.53 116 SER A O 1
ATOM 863 N N . GLU A 1 117 ? 17.096 -12.126 54.641 1.00 45.44 117 GLU A N 1
ATOM 864 C CA . GLU A 1 117 ? 16.809 -12.948 55.812 1.00 45.44 117 GLU A CA 1
ATOM 865 C C . GLU A 1 117 ? 15.362 -13.465 55.664 1.00 45.44 117 GLU A C 1
ATOM 867 O O . GLU A 1 117 ? 14.541 -12.826 55.010 1.00 45.44 117 GLU A O 1
ATOM 872 N N . ARG A 1 118 ? 15.051 -14.527 56.412 1.00 46.44 118 ARG A N 1
ATOM 873 C CA . ARG A 1 118 ? 13.787 -14.704 57.150 1.00 46.44 118 ARG A CA 1
ATOM 874 C C . ARG A 1 118 ? 12.562 -15.245 56.387 1.00 46.44 118 ARG A C 1
ATOM 876 O O . ARG A 1 118 ? 11.902 -14.535 55.646 1.00 46.44 118 ARG A O 1
ATOM 883 N N . THR A 1 119 ? 12.348 -16.563 56.406 1.00 46.50 119 THR A N 1
ATOM 884 C CA . THR A 1 119 ? 11.532 -17.389 57.339 1.00 46.50 119 THR A CA 1
ATOM 885 C C . THR A 1 119 ? 10.015 -17.314 57.123 1.00 46.50 119 THR A C 1
ATOM 887 O O . THR A 1 119 ? 9.429 -16.240 57.103 1.00 46.50 119 THR A O 1
ATOM 890 N N . GLU A 1 120 ? 9.435 -18.522 57.156 1.00 51.19 120 GLU A N 1
ATOM 891 C CA . GLU A 1 120 ? 8.054 -18.910 57.497 1.00 51.19 120 GLU A CA 1
ATOM 892 C C . GLU A 1 120 ? 7.123 -19.182 56.296 1.00 51.19 120 GLU A C 1
ATOM 894 O O . GLU A 1 120 ? 7.126 -18.431 55.336 1.00 51.19 120 GLU A O 1
ATOM 899 N N . ARG A 1 121 ? 6.246 -20.196 56.246 1.00 45.38 121 ARG A N 1
ATOM 900 C CA . ARG A 1 121 ? 5.919 -21.379 57.073 1.00 45.38 121 ARG A CA 1
ATOM 901 C C . ARG A 1 121 ? 4.587 -21.909 56.504 1.00 45.38 121 ARG A C 1
ATOM 903 O O . ARG A 1 121 ? 3.648 -21.131 56.498 1.00 45.38 121 ARG A O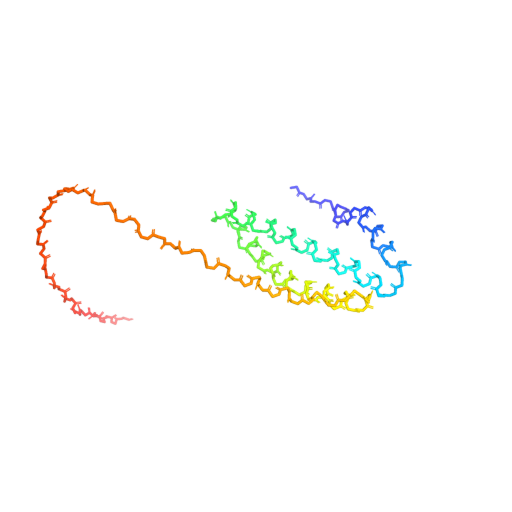 1
ATOM 910 N N . GLY A 1 122 ? 4.503 -23.200 56.138 1.00 45.12 122 GLY A N 1
ATOM 911 C CA . GLY A 1 122 ? 3.252 -23.987 55.967 1.00 45.12 122 GLY A CA 1
ATOM 912 C C . GLY A 1 122 ? 2.227 -23.456 54.943 1.00 45.12 122 GLY A C 1
ATOM 913 O O . GLY A 1 122 ? 2.327 -22.334 54.487 1.00 45.12 122 GLY A O 1
ATOM 914 N N . THR A 1 123 ? 1.212 -24.159 54.455 1.00 53.38 123 THR A N 1
ATOM 915 C CA . THR A 1 123 ? 0.519 -25.428 54.744 1.00 53.38 123 THR A CA 1
ATOM 916 C C . THR A 1 123 ? -0.251 -25.749 53.447 1.00 53.38 123 THR A C 1
ATOM 918 O O . THR A 1 123 ? -0.788 -24.836 52.829 1.00 53.38 123 THR A O 1
ATOM 921 N N . SER A 1 124 ? -0.092 -26.927 52.850 1.00 52.97 124 SER A N 1
ATOM 922 C CA . SER A 1 124 ? -1.016 -28.075 52.939 1.00 52.97 124 SER A CA 1
ATOM 923 C C . SER A 1 124 ? -2.477 -27.831 52.513 1.00 52.97 124 SER A C 1
ATOM 925 O O . SER A 1 124 ? -3.112 -26.877 52.943 1.00 52.97 124 SER A O 1
ATOM 927 N N . ASP A 1 125 ? -2.973 -28.827 51.769 1.00 47.38 125 ASP A N 1
ATOM 928 C CA . ASP A 1 125 ? -4.360 -29.311 51.648 1.00 47.38 125 ASP A CA 1
ATOM 929 C C . ASP A 1 125 ? -5.286 -28.830 50.513 1.00 47.38 125 ASP A C 1
ATOM 931 O O . ASP A 1 125 ? -5.938 -27.794 50.557 1.00 47.38 125 ASP A O 1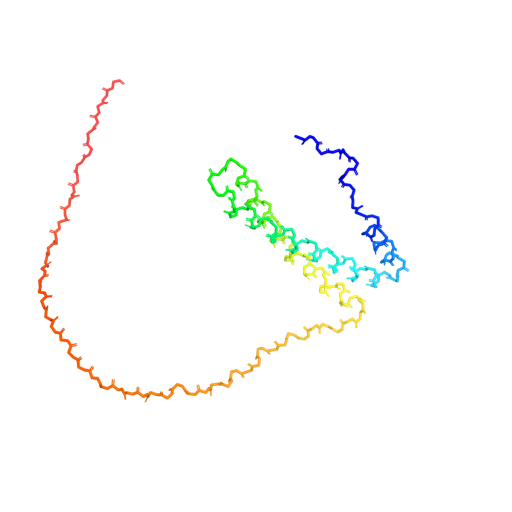
ATOM 935 N N . THR A 1 126 ? -5.359 -29.680 49.480 1.00 55.22 126 THR A N 1
ATOM 936 C CA . THR A 1 126 ? -6.503 -30.562 49.161 1.00 55.22 126 THR A CA 1
ATOM 937 C C . THR A 1 126 ? -7.927 -30.100 49.517 1.00 55.22 126 THR A C 1
ATOM 939 O O . THR A 1 126 ? -8.319 -30.146 50.677 1.00 55.22 126 THR A O 1
ATOM 942 N N . VAL A 1 127 ? -8.761 -29.871 48.490 1.00 55.97 127 VAL A N 1
ATOM 943 C CA . VAL A 1 127 ? -10.201 -30.236 48.439 1.00 55.97 127 VAL A CA 1
ATOM 944 C C . VAL A 1 127 ? -10.639 -30.116 46.960 1.00 55.97 127 VAL A C 1
ATOM 946 O O . VAL A 1 127 ? -10.493 -29.057 46.363 1.00 55.97 127 VAL A O 1
ATOM 949 N N . SER A 1 128 ? -10.862 -31.187 46.188 1.00 51.03 128 SER A N 1
ATOM 950 C CA . SER A 1 128 ? -12.027 -32.090 46.144 1.00 51.03 128 SER A CA 1
ATOM 951 C C . SER A 1 128 ? -13.375 -31.400 46.360 1.00 51.03 128 SER A C 1
ATOM 953 O O . SER A 1 128 ? -13.751 -31.093 47.483 1.00 51.03 128 SER A O 1
ATOM 955 N N . GLY A 1 129 ? -14.118 -31.218 45.268 1.00 52.62 129 GLY A N 1
ATOM 956 C CA . GLY A 1 129 ? -15.501 -30.747 45.251 1.00 52.62 129 GLY A CA 1
ATOM 957 C C . GLY A 1 129 ? -16.202 -31.267 44.002 1.00 52.62 129 GLY A C 1
ATOM 958 O O . GLY A 1 129 ? -16.275 -30.577 42.990 1.00 52.62 129 GLY A O 1
ATOM 959 N N . ASP A 1 130 ? -16.622 -32.524 44.090 1.00 51.88 130 ASP A N 1
ATOM 960 C CA . ASP A 1 130 ? -17.453 -33.270 43.152 1.00 51.88 130 ASP A CA 1
ATOM 961 C C . ASP A 1 130 ? -18.949 -32.955 43.401 1.00 51.88 130 ASP A C 1
ATOM 963 O O . ASP A 1 130 ? -19.362 -32.862 44.557 1.00 51.88 130 ASP A O 1
ATOM 967 N N . GLN A 1 131 ? -19.725 -32.864 42.307 1.00 56.38 131 GLN A N 1
ATOM 968 C CA . GLN A 1 131 ? -21.193 -33.051 42.182 1.00 56.38 131 GLN A CA 1
ATOM 969 C C . GLN A 1 131 ? -22.216 -32.045 42.782 1.00 56.38 131 GLN A C 1
ATOM 971 O O . GLN A 1 131 ? -21.881 -31.264 43.667 1.00 56.38 131 GLN A O 1
ATOM 976 N N . PRO A 1 132 ? -23.528 -32.117 42.411 1.00 59.69 132 PRO A N 1
ATOM 977 C CA . PRO A 1 132 ? -24.184 -32.564 41.162 1.00 59.69 132 PRO A CA 1
ATOM 978 C C . PRO A 1 132 ? -25.282 -31.584 40.645 1.00 59.69 132 PRO A C 1
ATOM 980 O O . PRO A 1 132 ? -25.667 -30.620 41.304 1.00 59.69 132 PRO A O 1
ATOM 983 N N . SER A 1 133 ? -25.839 -31.869 39.460 1.00 55.50 133 SER A N 1
ATOM 984 C CA . SER A 1 133 ? -27.102 -31.296 38.952 1.00 55.50 133 SER A CA 1
ATOM 985 C C . SER A 1 133 ? -28.334 -31.774 39.742 1.00 55.50 133 SER A C 1
ATOM 987 O O . SER A 1 133 ? -28.317 -32.882 40.278 1.00 55.50 133 SER A O 1
ATOM 989 N N . PRO A 1 134 ? -29.454 -31.030 39.670 1.00 66.19 134 PRO A N 1
ATOM 990 C CA . PRO A 1 134 ? -30.751 -31.684 39.521 1.00 66.19 134 PRO A CA 1
ATOM 991 C C . PRO A 1 134 ? -31.600 -31.094 38.384 1.00 66.19 134 PRO A C 1
ATOM 993 O O . PRO A 1 134 ? -31.619 -29.893 38.122 1.00 66.19 134 PRO A O 1
ATOM 996 N N . GLN A 1 135 ? -32.313 -32.006 37.726 1.00 64.81 135 GLN A N 1
ATOM 997 C CA . GLN A 1 135 ? -33.418 -31.764 36.805 1.00 64.81 135 GLN A CA 1
ATOM 998 C C . GLN A 1 135 ? -34.610 -31.144 37.546 1.00 64.81 135 GLN A C 1
ATOM 1000 O O . GLN A 1 135 ? -34.818 -31.421 38.727 1.00 64.81 135 GLN A O 1
ATOM 1005 N N . SER A 1 136 ? -35.451 -30.391 36.841 1.00 64.88 136 SER A N 1
ATOM 1006 C CA . SER A 1 136 ? -36.881 -30.296 37.148 1.00 64.88 136 SER A CA 1
ATOM 1007 C C . SER A 1 136 ? -37.642 -29.979 35.867 1.00 64.88 136 SER A C 1
ATOM 1009 O O . SER A 1 136 ? -37.419 -28.945 35.241 1.00 64.88 136 SER A O 1
ATOM 1011 N N . ASP A 1 137 ? -38.491 -30.931 35.498 1.00 62.25 137 ASP A N 1
ATOM 1012 C CA . ASP A 1 137 ? -39.537 -30.849 34.492 1.00 62.25 137 ASP A CA 1
ATOM 1013 C C . ASP A 1 137 ? -40.496 -29.683 34.757 1.00 62.25 137 ASP A C 1
ATOM 1015 O O . ASP A 1 137 ? -40.903 -29.447 35.898 1.00 62.25 137 ASP A O 1
ATOM 1019 N N . THR A 1 138 ? -40.929 -29.004 33.696 1.00 65.81 138 THR A N 1
ATOM 1020 C CA . THR A 1 138 ? -42.333 -28.600 33.513 1.00 65.81 138 THR A CA 1
ATOM 1021 C C . THR A 1 138 ? -42.622 -28.376 32.036 1.00 65.81 138 THR A C 1
ATOM 1023 O O . THR A 1 138 ? -41.740 -27.820 31.343 1.00 65.81 138 THR A O 1
#

Sequence (138 aa):
MAVDPNERKAPAEVERAFQEALALDPAGAALVLANIANRATAELHKLGRAQANQQRGTEIWGRWAALANSARDAVMKTSQCRERAGELAGKAPRERRAPAASKTTAVSSQKSDSSSERTERGTSDTVSGDQPSPQSDT

Radius of gyration: 29.43 Å; chains: 1; bounding box: 73×51×76 Å

Foldseek 3Di:
DDDDPVNPDDPPVVVVQLVVLVPDDPLSSQLSVLVVQLVVLVVQLVVLVVVLVVQPPHPCNVVSVVSNVVSVVSNVVSVVSNQVSCVSVVNPRPPPPPPPPDPDDDPDDDDDDDDDDDDDDDDDDDDDDDDDDDDDDD

Secondary structure (DSSP, 8-state):
-PPPGGGGSPPHHHHHHHHHHHTS-HHHHHHHHHHHHHHHHHHHHHHHHHHHHHTTTSTTHHHHHHHHHHHHHHHHHHHHHHHHHHHHTT-------PPP--------------------------------------